Protein AF-A0A3S0S694-F1 (afdb_monomer_lite)

Sequence (65 aa):
MARTQEEIIKDLRDVECRLSPENLHCDGEITRAQANKKRIKLEKQQRALLKELGREPTYKELWGR

Structure (mmCIF, N/CA/C/O backbone):
data_AF-A0A3S0S694-F1
#
_entry.id   AF-A0A3S0S694-F1
#
loop_
_atom_site.group_PDB
_atom_site.id
_atom_site.type_symbol
_atom_site.label_atom_id
_atom_site.label_alt_id
_atom_site.label_comp_id
_atom_site.label_asym_id
_atom_site.label_entity_id
_atom_site.label_seq_id
_atom_site.pdbx_PDB_ins_code
_atom_site.Cartn_x
_atom_site.Cartn_y
_atom_site.Cartn_z
_atom_site.occupancy
_atom_site.B_iso_or_equiv
_atom_site.auth_seq_id
_atom_site.auth_comp_id
_atom_site.auth_asym_id
_atom_site.auth_atom_id
_atom_site.pdbx_PDB_model_num
ATOM 1 N N . MET A 1 1 ? -11.047 15.856 6.741 1.00 50.97 1 MET A N 1
ATOM 2 C CA . MET A 1 1 ? -11.690 14.764 7.500 1.00 50.97 1 MET A CA 1
ATOM 3 C C . MET A 1 1 ? -10.639 13.689 7.708 1.00 50.97 1 MET A C 1
ATOM 5 O O . MET A 1 1 ? -9.909 13.417 6.762 1.00 50.97 1 MET A O 1
ATOM 9 N N . ALA A 1 2 ? -10.467 13.180 8.928 1.00 70.75 2 ALA A N 1
ATOM 10 C CA . ALA A 1 2 ? -9.560 12.057 9.165 1.00 70.75 2 ALA A CA 1
ATOM 11 C C . ALA A 1 2 ? -10.144 10.807 8.486 1.00 70.75 2 ALA A C 1
ATOM 13 O O . ALA A 1 2 ? -11.349 10.583 8.603 1.00 70.75 2 ALA A O 1
ATOM 14 N N . ARG A 1 3 ? -9.326 10.041 7.752 1.00 77.81 3 ARG A N 1
ATOM 15 C CA . ARG A 1 3 ? -9.757 8.754 7.181 1.00 77.81 3 ARG A CA 1
ATOM 16 C C . ARG A 1 3 ? -10.172 7.819 8.312 1.00 77.81 3 ARG A C 1
ATOM 18 O O . ARG A 1 3 ? -9.539 7.817 9.370 1.00 77.81 3 ARG A O 1
ATOM 25 N N . THR A 1 4 ? -11.220 7.032 8.101 1.00 86.75 4 THR A N 1
ATOM 26 C CA . THR A 1 4 ? -11.612 6.014 9.082 1.00 86.75 4 THR A CA 1
ATOM 27 C C . THR A 1 4 ? -10.661 4.820 9.0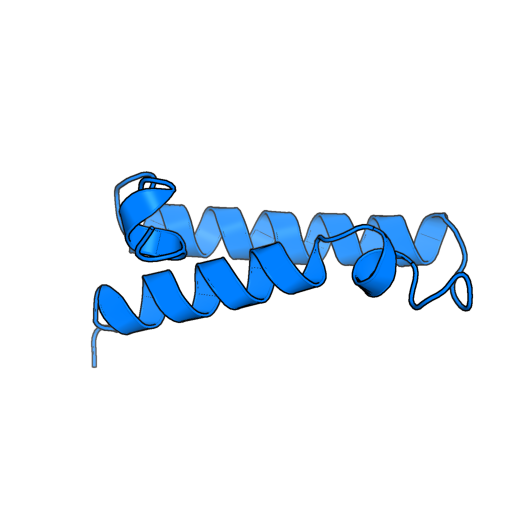09 1.00 86.75 4 THR A C 1
ATOM 29 O O . THR A 1 4 ? -9.991 4.591 8.000 1.00 86.75 4 THR A O 1
ATOM 32 N N . GLN A 1 5 ? -10.591 4.033 10.086 1.00 85.25 5 GLN A N 1
ATOM 33 C CA . GLN A 1 5 ? -9.769 2.818 10.100 1.00 85.25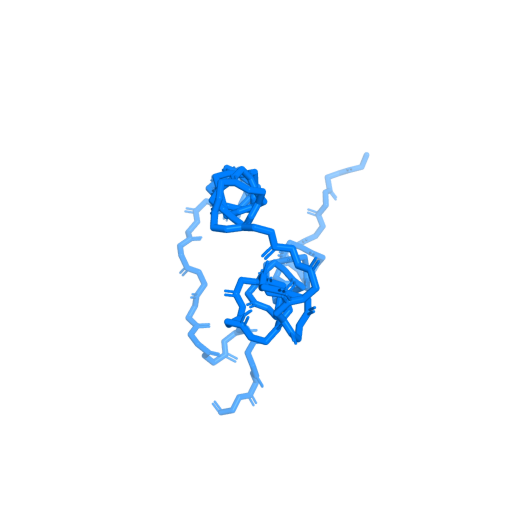 5 GLN A CA 1
ATOM 34 C C . GLN A 1 5 ? -10.172 1.844 8.984 1.00 85.25 5 GLN A C 1
ATOM 36 O O . GLN A 1 5 ? -9.306 1.222 8.379 1.00 85.25 5 GLN A O 1
ATOM 41 N N . GLU A 1 6 ? -11.466 1.754 8.674 1.00 85.69 6 GLU A N 1
ATOM 42 C CA . GLU A 1 6 ? -11.997 0.915 7.595 1.00 85.69 6 GLU A CA 1
ATOM 43 C C . GLU A 1 6 ? -11.471 1.330 6.218 1.00 85.69 6 GLU A C 1
ATOM 45 O O . GLU A 1 6 ? -11.104 0.471 5.418 1.00 85.69 6 GLU A O 1
ATOM 50 N N . GLU A 1 7 ? -11.373 2.636 5.945 1.00 89.00 7 GLU A N 1
ATOM 51 C CA . GLU A 1 7 ? -10.788 3.127 4.695 1.00 89.00 7 GLU A CA 1
ATOM 52 C C . GLU A 1 7 ? -9.305 2.774 4.594 1.00 89.00 7 GLU A C 1
ATOM 54 O O . GLU A 1 7 ? -8.861 2.283 3.560 1.00 89.00 7 GLU A O 1
ATOM 59 N N . ILE A 1 8 ? -8.549 2.938 5.683 1.00 88.94 8 ILE A N 1
ATOM 60 C CA . ILE A 1 8 ? -7.120 2.598 5.710 1.00 88.94 8 ILE A CA 1
ATOM 61 C C . ILE A 1 8 ? -6.912 1.090 5.500 1.00 88.94 8 ILE A C 1
ATOM 63 O O . ILE A 1 8 ? -6.023 0.687 4.751 1.00 88.94 8 ILE A O 1
ATOM 67 N N . ILE A 1 9 ? -7.746 0.250 6.121 1.00 88.50 9 ILE A N 1
ATOM 68 C CA . ILE A 1 9 ? -7.716 -1.209 5.941 1.00 88.50 9 ILE A CA 1
ATOM 69 C C . ILE A 1 9 ? -8.057 -1.584 4.493 1.00 88.50 9 ILE A C 1
ATOM 71 O O . ILE A 1 9 ? -7.396 -2.442 3.906 1.00 88.50 9 ILE A O 1
ATOM 75 N N . LYS A 1 10 ? -9.050 -0.923 3.889 1.00 90.06 10 LYS A N 1
ATOM 76 C CA . LYS A 1 10 ? -9.421 -1.135 2.486 1.00 90.06 10 LYS A CA 1
ATOM 77 C C . LYS A 1 10 ? -8.279 -0.769 1.533 1.00 90.06 10 LYS A C 1
ATOM 79 O O . LYS A 1 10 ? -7.982 -1.549 0.630 1.00 90.06 10 LYS A O 1
ATOM 84 N N . ASP A 1 11 ? -7.618 0.365 1.749 1.00 90.75 11 ASP A N 1
ATOM 85 C CA . ASP A 1 11 ? -6.442 0.782 0.974 1.00 90.75 11 ASP A CA 1
ATOM 86 C C . ASP A 1 11 ? -5.267 -0.191 1.157 1.00 90.75 11 ASP A C 1
ATOM 88 O O . ASP A 1 11 ? -4.607 -0.563 0.187 1.00 90.75 11 ASP A O 1
ATOM 92 N N . LEU A 1 12 ? -5.024 -0.670 2.382 1.00 90.12 12 LEU A N 1
ATOM 93 C CA . LEU A 1 12 ? -3.992 -1.680 2.640 1.00 90.12 12 LEU A CA 1
ATOM 94 C C . LEU A 1 12 ? -4.259 -2.978 1.878 1.00 90.12 12 LEU A C 1
ATOM 96 O O . LEU A 1 12 ? -3.332 -3.552 1.307 1.00 90.12 12 LEU A O 1
ATOM 100 N N . ARG A 1 13 ? -5.522 -3.408 1.817 1.00 90.44 13 ARG A N 1
ATOM 101 C CA . ARG A 1 13 ? -5.929 -4.577 1.035 1.00 90.44 13 ARG A CA 1
ATOM 102 C C . ARG A 1 13 ? -5.698 -4.372 -0.465 1.00 90.44 13 ARG A C 1
ATOM 104 O O . ARG A 1 13 ? -5.222 -5.290 -1.128 1.00 90.44 13 ARG A O 1
ATOM 111 N N . ASP A 1 14 ? -5.989 -3.186 -1.000 1.00 91.31 14 ASP A N 1
ATOM 112 C CA . ASP A 1 14 ? -5.699 -2.853 -2.405 1.00 91.31 14 ASP A CA 1
ATOM 113 C C . ASP A 1 14 ? -4.192 -2.913 -2.696 1.00 91.31 14 ASP A C 1
ATOM 115 O O . ASP A 1 14 ? -3.758 -3.508 -3.686 1.00 91.31 14 ASP A O 1
ATOM 119 N N . VAL A 1 15 ? -3.376 -2.361 -1.795 1.00 91.44 15 VAL A N 1
ATOM 120 C CA . VAL A 1 15 ? -1.914 -2.398 -1.910 1.00 91.44 15 VAL A CA 1
ATOM 121 C C . VAL A 1 15 ? -1.387 -3.835 -1.881 1.00 91.44 15 VAL A C 1
ATOM 123 O O . VAL A 1 15 ? -0.564 -4.177 -2.729 1.00 91.44 15 VAL A O 1
ATOM 126 N N . GLU A 1 16 ? -1.882 -4.691 -0.981 1.00 89.25 16 GLU A N 1
ATOM 127 C CA . GLU A 1 16 ? -1.546 -6.124 -0.949 1.00 89.25 16 GLU A CA 1
ATOM 128 C C . GLU A 1 16 ? -1.933 -6.839 -2.250 1.00 89.25 16 GLU A C 1
ATOM 130 O O . GLU A 1 16 ? -1.102 -7.524 -2.850 1.00 89.25 16 GLU A O 1
ATOM 135 N N . CYS A 1 17 ? -3.153 -6.621 -2.754 1.00 90.69 17 CYS A N 1
ATOM 136 C CA . CYS A 1 17 ? -3.582 -7.160 -4.047 1.00 90.69 17 CYS A CA 1
ATOM 137 C C . CYS A 1 17 ? -2.616 -6.767 -5.172 1.00 90.69 17 CYS A C 1
ATOM 139 O O . CYS A 1 17 ? -2.283 -7.588 -6.026 1.00 90.69 17 CYS A O 1
ATOM 141 N N . ARG A 1 18 ? -2.143 -5.517 -5.181 1.00 89.56 18 ARG A N 1
ATOM 142 C CA . ARG A 1 18 ? -1.243 -4.988 -6.221 1.00 89.56 18 ARG A CA 1
ATOM 143 C C . ARG A 1 18 ? 0.211 -5.418 -6.045 1.00 89.56 18 ARG A C 1
ATOM 145 O O . ARG A 1 18 ? 0.958 -5.385 -7.024 1.00 89.56 18 ARG A O 1
ATOM 152 N N . LEU A 1 19 ? 0.604 -5.798 -4.830 1.00 88.38 19 LEU A N 1
ATOM 153 C CA . LEU A 1 19 ? 1.900 -6.403 -4.521 1.00 88.38 19 LEU A CA 1
ATOM 154 C C . LEU A 1 19 ? 1.970 -7.880 -4.922 1.00 88.38 19 LEU A C 1
ATOM 156 O O . LEU A 1 19 ? 3.081 -8.393 -5.068 1.00 88.38 19 LEU A O 1
ATOM 160 N N . SER A 1 20 ? 0.826 -8.543 -5.141 1.00 87.31 20 SER A N 1
ATOM 161 C CA . SER A 1 20 ? 0.784 -9.910 -5.671 1.00 87.31 20 SER A CA 1
ATOM 162 C C . SER A 1 20 ? 1.628 -10.026 -6.949 1.00 87.31 20 SER A C 1
ATOM 164 O O . SER A 1 20 ? 1.545 -9.136 -7.800 1.0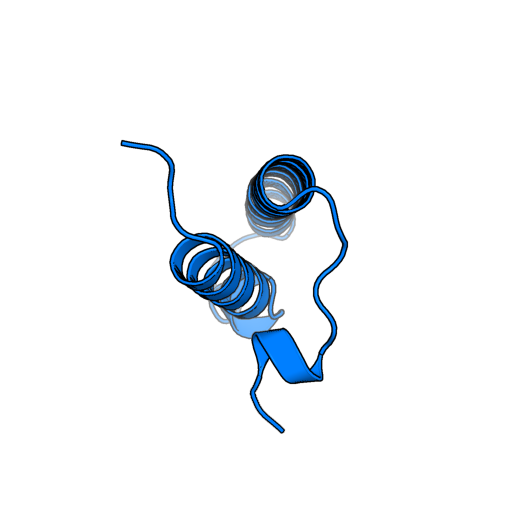0 87.31 20 SER A O 1
ATOM 166 N N . PRO A 1 21 ? 2.435 -11.090 -7.119 1.00 80.75 21 PRO A 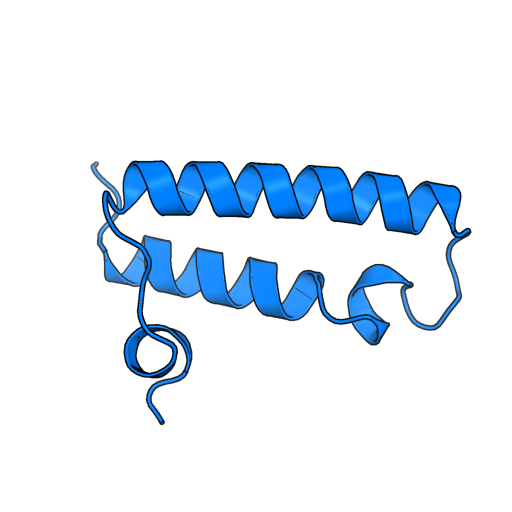N 1
ATOM 167 C CA . PRO A 1 21 ? 3.358 -11.236 -8.244 1.00 80.75 21 PRO A CA 1
ATOM 168 C C . PRO A 1 21 ? 2.697 -11.060 -9.618 1.00 80.75 21 PRO A C 1
ATOM 170 O O . PRO A 1 21 ? 3.290 -10.404 -10.473 1.00 80.75 21 PRO A O 1
ATOM 173 N N . GLU A 1 22 ? 1.469 -11.552 -9.809 1.00 82.19 22 GLU A N 1
ATOM 174 C CA . GLU A 1 22 ? 0.693 -11.396 -11.053 1.00 82.19 22 GLU A CA 1
ATOM 175 C C . GLU A 1 22 ? 0.452 -9.912 -11.383 1.00 82.19 22 GLU A C 1
ATOM 177 O O . GLU A 1 22 ? 0.814 -9.422 -12.454 1.00 82.19 22 GLU A O 1
ATOM 182 N N . ASN A 1 23 ? -0.042 -9.146 -10.407 1.00 85.00 23 ASN A N 1
ATOM 183 C CA . ASN A 1 23 ? -0.297 -7.712 -10.556 1.00 85.00 23 ASN A CA 1
ATOM 184 C C . ASN A 1 23 ? 0.985 -6.876 -10.571 1.00 85.00 23 ASN A C 1
ATOM 186 O O . ASN A 1 23 ? 1.042 -5.808 -11.196 1.00 85.00 23 ASN A O 1
ATOM 190 N N . LEU A 1 24 ? 2.018 -7.327 -9.864 1.00 86.88 24 LEU A N 1
ATOM 191 C CA . LEU A 1 24 ? 3.288 -6.629 -9.767 1.00 86.88 24 LEU A CA 1
ATOM 192 C C . LEU A 1 24 ? 4.045 -6.702 -11.088 1.00 86.88 24 LEU A C 1
ATOM 194 O O . LEU A 1 24 ? 4.604 -5.693 -11.512 1.00 86.88 24 LEU A O 1
ATOM 198 N N . HIS A 1 25 ? 4.030 -7.869 -11.730 1.00 85.25 25 HIS A N 1
ATOM 199 C CA . HIS A 1 25 ? 4.661 -8.106 -13.022 1.00 85.25 25 HIS A CA 1
ATOM 200 C C . HIS A 1 25 ? 3.738 -7.826 -14.213 1.00 85.25 25 HIS A C 1
ATOM 202 O O . HIS A 1 25 ? 4.227 -7.921 -15.337 1.00 85.25 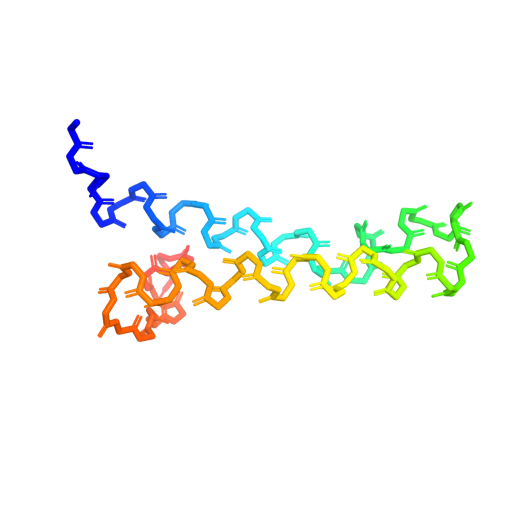25 HIS A O 1
ATOM 208 N N . CYS A 1 26 ? 2.469 -7.449 -13.983 1.00 81.75 26 CYS A N 1
ATOM 209 C CA . CYS A 1 26 ? 1.452 -7.271 -15.031 1.00 81.75 26 CYS A CA 1
ATOM 210 C C . CYS A 1 26 ? 1.494 -8.452 -16.011 1.00 81.75 26 CYS A C 1
ATOM 212 O O . CYS A 1 26 ? 1.845 -8.257 -17.163 1.00 81.75 26 CYS A O 1
ATOM 214 N N . ASP A 1 27 ? 1.313 -9.683 -15.522 1.00 78.31 27 ASP A N 1
ATOM 215 C CA . ASP A 1 27 ? 1.393 -10.903 -16.354 1.00 78.31 27 ASP A CA 1
ATOM 216 C C . ASP A 1 27 ? 2.702 -11.065 -17.165 1.00 78.31 27 ASP A C 1
ATOM 218 O O . ASP A 1 27 ? 2.770 -11.754 -18.179 1.00 78.31 27 ASP A O 1
ATOM 222 N N . GLY A 1 28 ? 3.792 -10.441 -16.705 1.00 79.56 28 GLY A N 1
ATOM 223 C CA . GLY A 1 28 ? 5.090 -10.466 -17.381 1.00 79.56 28 GLY A CA 1
ATOM 224 C C . GLY A 1 28 ? 5.259 -9.403 -18.470 1.00 79.56 28 GLY A C 1
ATOM 225 O O . GLY A 1 28 ? 6.316 -9.352 -19.097 1.00 79.56 28 GLY A O 1
ATOM 226 N N . GLU A 1 29 ? 4.277 -8.519 -18.660 1.00 86.31 29 GLU A N 1
ATOM 227 C CA . GLU A 1 29 ? 4.324 -7.427 -19.638 1.00 86.31 29 GLU A CA 1
ATOM 228 C C . GLU A 1 29 ? 5.380 -6.366 -19.298 1.00 86.31 29 GLU A C 1
ATOM 230 O O . GLU A 1 29 ? 5.823 -5.618 -20.173 1.00 86.31 29 GLU A O 1
ATOM 235 N N . ILE A 1 30 ? 5.809 -6.282 -18.031 1.00 88.81 30 ILE A N 1
ATOM 236 C CA . ILE A 1 30 ? 6.810 -5.306 -17.592 1.00 88.81 30 ILE A CA 1
ATOM 237 C C . ILE A 1 30 ? 8.128 -5.951 -17.165 1.00 88.81 30 ILE A C 1
ATOM 239 O O . ILE A 1 30 ? 8.200 -7.035 -16.584 1.00 88.81 30 ILE A O 1
ATOM 243 N N . THR A 1 31 ? 9.215 -5.216 -17.394 1.00 89.06 31 THR A N 1
ATOM 244 C CA . THR A 1 31 ? 10.561 -5.637 -16.997 1.00 89.06 31 THR A CA 1
ATOM 245 C C . THR A 1 31 ? 10.695 -5.743 -15.476 1.00 89.06 31 THR A C 1
ATOM 247 O O . THR A 1 31 ? 10.041 -5.025 -14.713 1.00 89.06 31 THR A O 1
ATOM 250 N N . ARG A 1 32 ? 11.650 -6.559 -15.008 1.00 88.19 32 ARG A N 1
ATOM 251 C CA . ARG A 1 32 ? 11.990 -6.668 -13.575 1.00 88.19 32 ARG A CA 1
ATOM 252 C C . ARG A 1 32 ? 12.283 -5.309 -12.932 1.00 88.19 32 ARG A C 1
ATOM 254 O O . ARG A 1 32 ? 11.918 -5.089 -11.783 1.00 88.19 32 ARG A O 1
ATOM 261 N N . ALA A 1 33 ? 12.912 -4.386 -13.663 1.00 90.44 33 ALA A N 1
ATOM 262 C CA . ALA A 1 33 ? 13.195 -3.041 -13.166 1.00 90.44 33 ALA A CA 1
ATOM 263 C C . ALA A 1 33 ? 11.913 -2.215 -12.951 1.00 90.44 33 ALA A C 1
ATOM 265 O O . ALA A 1 33 ? 11.799 -1.507 -11.950 1.00 90.44 33 ALA A O 1
ATOM 266 N N . GLN A 1 34 ? 10.936 -2.317 -13.857 1.00 90.88 34 GLN A N 1
ATOM 267 C CA . GLN A 1 34 ? 9.634 -1.657 -13.721 1.00 90.88 34 GLN A CA 1
ATOM 268 C C . GLN A 1 34 ? 8.806 -2.276 -12.590 1.00 90.88 34 GLN A C 1
ATOM 270 O O . GLN A 1 34 ? 8.283 -1.534 -11.757 1.00 90.88 34 GLN A O 1
ATOM 275 N N . ALA A 1 35 ? 8.764 -3.608 -12.502 1.00 91.62 35 ALA A N 1
ATOM 276 C CA . ALA A 1 35 ? 8.133 -4.321 -11.393 1.00 91.62 35 ALA A CA 1
ATOM 277 C C . ALA A 1 35 ? 8.749 -3.909 -10.048 1.00 91.62 35 ALA A C 1
ATOM 279 O O . ALA A 1 35 ? 8.032 -3.583 -9.106 1.00 91.62 35 ALA A O 1
ATOM 280 N N . ASN A 1 36 ? 10.079 -3.798 -9.973 1.00 90.81 36 ASN A N 1
ATOM 281 C CA . ASN A 1 36 ? 10.763 -3.362 -8.758 1.00 90.81 36 ASN A CA 1
ATOM 282 C C . ASN A 1 36 ? 10.431 -1.902 -8.390 1.00 90.81 36 ASN A C 1
ATOM 284 O O . ASN A 1 36 ? 10.158 -1.606 -7.230 1.00 90.81 36 ASN A O 1
ATOM 288 N N . LYS A 1 37 ? 10.363 -0.983 -9.367 1.00 91.94 37 LYS A N 1
ATOM 289 C CA . LYS A 1 37 ? 9.888 0.395 -9.124 1.00 91.94 37 LYS A CA 1
ATOM 290 C C . LYS A 1 37 ? 8.450 0.420 -8.594 1.00 91.94 37 LYS A C 1
ATOM 292 O O . LYS A 1 37 ? 8.153 1.186 -7.677 1.00 91.94 37 LYS A O 1
ATOM 297 N N . LYS A 1 38 ? 7.567 -0.417 -9.151 1.00 91.56 38 LYS A N 1
ATOM 298 C CA . LYS A 1 38 ? 6.170 -0.557 -8.711 1.00 91.56 38 LYS A CA 1
ATOM 299 C C . LYS A 1 38 ? 6.103 -1.093 -7.280 1.00 91.56 38 LYS A C 1
ATOM 301 O O . LYS A 1 38 ? 5.403 -0.508 -6.459 1.00 91.56 38 LYS A O 1
ATOM 306 N N . ARG A 1 39 ? 6.911 -2.110 -6.966 1.00 92.12 39 ARG A N 1
ATOM 307 C CA . ARG A 1 39 ? 7.051 -2.692 -5.626 1.00 92.12 39 ARG A CA 1
ATOM 308 C C . ARG A 1 39 ? 7.451 -1.637 -4.604 1.00 92.12 39 ARG A C 1
ATOM 310 O O . ARG A 1 39 ? 6.707 -1.408 -3.666 1.00 92.12 39 ARG A O 1
ATOM 317 N N . ILE A 1 40 ? 8.543 -0.912 -4.853 1.00 93.50 40 ILE A N 1
ATOM 318 C CA . ILE A 1 40 ? 9.046 0.130 -3.942 1.00 93.50 40 ILE A CA 1
ATOM 319 C C . ILE A 1 40 ? 7.976 1.204 -3.683 1.00 93.50 40 ILE A C 1
ATOM 321 O O . ILE A 1 40 ? 7.822 1.684 -2.559 1.00 93.50 40 ILE A O 1
ATOM 325 N N . LYS A 1 41 ? 7.214 1.589 -4.716 1.00 92.75 41 LYS A N 1
ATOM 326 C CA . LYS A 1 41 ? 6.115 2.553 -4.577 1.00 92.75 41 LYS A CA 1
ATOM 327 C C . LYS A 1 41 ? 4.993 2.008 -3.687 1.00 92.75 41 LYS A C 1
ATOM 329 O O . LYS A 1 41 ? 4.552 2.720 -2.786 1.00 92.75 41 LYS A O 1
ATOM 334 N N . LEU A 1 42 ? 4.567 0.769 -3.923 1.00 92.69 42 LEU A N 1
ATOM 335 C CA . LEU A 1 42 ? 3.516 0.102 -3.154 1.00 92.69 42 LEU A CA 1
ATOM 336 C C . LEU A 1 42 ? 3.946 -0.152 -1.703 1.00 92.69 42 LEU A C 1
ATOM 338 O O . LEU A 1 42 ? 3.193 0.166 -0.793 1.00 92.69 42 LEU A O 1
ATOM 342 N N . GLU A 1 43 ? 5.180 -0.596 -1.461 1.00 92.00 43 GLU A N 1
ATOM 343 C CA . GLU A 1 43 ? 5.747 -0.760 -0.113 1.00 92.00 43 GLU A CA 1
ATOM 344 C C . GLU A 1 43 ? 5.795 0.571 0.652 1.00 92.00 43 GLU A C 1
ATOM 346 O O . GLU A 1 43 ? 5.496 0.635 1.847 1.00 92.00 43 GLU A O 1
ATOM 351 N N . LYS A 1 44 ? 6.129 1.674 -0.032 1.00 93.88 44 LYS A N 1
ATOM 352 C CA . LYS A 1 44 ? 6.092 3.011 0.573 1.00 93.88 44 LYS A CA 1
ATOM 353 C C . LYS A 1 44 ? 4.664 3.422 0.944 1.00 93.88 44 LYS A C 1
ATOM 355 O O . LYS A 1 44 ? 4.474 4.013 2.006 1.00 93.88 44 LYS A O 1
ATOM 360 N N . GLN A 1 45 ? 3.678 3.111 0.098 1.00 92.38 45 GLN A N 1
ATOM 361 C CA . GLN A 1 45 ? 2.262 3.344 0.404 1.00 92.38 45 GLN A CA 1
ATOM 362 C C . GLN A 1 45 ? 1.801 2.484 1.581 1.00 92.38 45 GLN A C 1
ATOM 364 O O . GLN A 1 45 ? 1.207 3.019 2.510 1.00 92.38 45 GLN A O 1
ATOM 369 N N . GLN A 1 46 ? 2.156 1.198 1.600 1.00 91.62 46 GLN A N 1
ATOM 370 C CA . GLN A 1 46 ? 1.850 0.287 2.701 1.00 91.62 46 GLN A CA 1
ATOM 371 C C . GLN A 1 46 ? 2.382 0.835 4.028 1.00 91.62 46 GLN A C 1
ATOM 373 O O . GLN A 1 46 ? 1.627 0.984 4.980 1.00 91.62 46 GLN A O 1
ATOM 378 N N . ARG A 1 47 ? 3.658 1.240 4.083 1.00 90.69 47 ARG A N 1
ATOM 379 C CA . ARG A 1 47 ? 4.247 1.841 5.293 1.00 90.69 47 ARG A CA 1
ATOM 380 C C . ARG A 1 47 ? 3.563 3.137 5.722 1.00 90.69 47 ARG A C 1
ATOM 382 O O . ARG A 1 47 ? 3.441 3.379 6.920 1.00 90.69 47 ARG A O 1
ATOM 389 N N . ALA A 1 48 ? 3.144 3.978 4.777 1.00 91.06 48 ALA A N 1
ATOM 390 C CA . ALA A 1 48 ? 2.412 5.201 5.096 1.00 91.06 48 ALA A CA 1
ATOM 391 C C . ALA A 1 48 ? 1.050 4.878 5.725 1.00 91.06 48 ALA A C 1
ATOM 393 O O . ALA A 1 48 ? 0.738 5.414 6.783 1.00 91.06 48 ALA A O 1
ATOM 394 N N . LEU A 1 49 ? 0.309 3.936 5.138 1.00 89.38 49 LEU A N 1
ATOM 395 C CA . LEU A 1 49 ? -0.981 3.474 5.647 1.00 89.38 49 LEU A CA 1
ATOM 396 C C . LEU A 1 49 ? -0.853 2.808 7.023 1.00 89.38 49 LEU A C 1
ATOM 398 O O . LEU A 1 49 ? -1.655 3.084 7.906 1.00 89.38 49 LEU A O 1
ATOM 402 N N . LEU A 1 50 ? 0.188 2.001 7.249 1.00 89.56 50 LEU A N 1
ATOM 403 C CA . LEU A 1 50 ? 0.489 1.421 8.565 1.00 89.56 50 LEU A CA 1
ATOM 404 C C . LEU A 1 50 ? 0.775 2.503 9.615 1.00 89.56 50 LEU A C 1
ATOM 406 O O . LEU A 1 50 ? 0.307 2.415 10.749 1.00 89.56 50 LEU A O 1
ATOM 410 N N . LYS A 1 51 ? 1.510 3.554 9.234 1.00 89.81 51 LYS A N 1
ATOM 411 C CA . LYS A 1 51 ? 1.784 4.697 10.112 1.00 89.81 51 LYS A CA 1
ATOM 412 C C . LYS A 1 51 ? 0.523 5.516 10.400 1.00 89.81 51 LYS A C 1
ATOM 414 O O . LYS A 1 51 ? 0.363 5.969 11.528 1.00 89.81 51 LYS A O 1
ATOM 419 N N . GLU A 1 52 ? -0.353 5.696 9.410 1.00 88.06 52 GLU A N 1
ATOM 420 C CA . GLU A 1 52 ? -1.665 6.337 9.584 1.00 88.06 52 GLU A CA 1
ATOM 421 C C . GLU A 1 52 ? -2.584 5.506 10.492 1.00 88.06 52 GLU A C 1
ATOM 423 O O . GLU A 1 52 ? -3.260 6.067 11.351 1.00 88.06 52 GLU A O 1
ATOM 428 N N . LEU A 1 53 ? -2.578 4.177 10.347 1.00 86.69 53 LEU A N 1
ATOM 429 C CA . LEU A 1 53 ? -3.364 3.268 11.184 1.00 86.69 53 LEU A CA 1
ATOM 430 C C . LEU A 1 53 ? -2.836 3.196 12.626 1.00 86.69 53 LEU A C 1
ATOM 432 O O . LEU A 1 53 ? -3.588 2.870 13.543 1.00 86.69 53 LEU A O 1
ATOM 436 N N . GLY A 1 54 ? -1.542 3.467 12.824 1.00 86.44 54 GLY A N 1
ATOM 437 C CA . GLY A 1 54 ? -0.863 3.412 14.121 1.00 86.44 54 GLY A CA 1
ATOM 438 C C . GLY A 1 54 ? -0.635 1.994 14.658 1.00 86.44 54 GLY A C 1
ATOM 439 O O . GLY A 1 54 ? -0.147 1.835 15.774 1.00 86.44 54 GLY A O 1
ATOM 440 N N . ARG A 1 55 ? -0.984 0.964 13.880 1.00 83.81 55 ARG A N 1
ATOM 441 C CA . ARG A 1 55 ? -0.813 -0.460 14.196 1.00 83.81 55 ARG A CA 1
ATOM 442 C C . ARG A 1 55 ? -0.700 -1.278 12.914 1.00 83.81 55 ARG A C 1
ATOM 444 O O . ARG A 1 55 ? -1.178 -0.849 11.866 1.00 83.81 55 ARG A O 1
ATOM 451 N N . GLU A 1 56 ? -0.119 -2.467 13.012 1.00 81.62 56 GLU A N 1
ATOM 452 C CA . GLU A 1 56 ? -0.189 -3.464 11.942 1.00 81.62 56 GLU A CA 1
ATOM 453 C C . GLU A 1 56 ? -1.548 -4.178 12.005 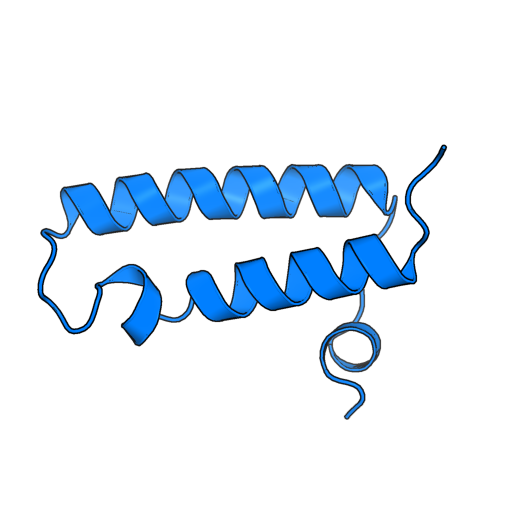1.00 81.62 56 GLU A C 1
ATOM 455 O O . GLU A 1 56 ? -1.867 -4.774 13.038 1.00 81.62 56 GLU A O 1
ATOM 460 N N . PRO A 1 57 ? -2.385 -4.092 10.954 1.00 80.94 57 PRO A N 1
ATOM 461 C CA . PRO A 1 57 ? -3.652 -4.797 10.935 1.00 80.94 57 PRO A CA 1
ATOM 462 C C . PRO A 1 57 ? -3.399 -6.291 10.813 1.00 80.94 57 PRO A C 1
ATOM 464 O O . PRO A 1 57 ? -2.518 -6.749 10.083 1.00 80.94 57 PRO A O 1
ATOM 467 N N . THR A 1 58 ? -4.202 -7.067 11.526 1.00 83.62 58 THR A N 1
ATOM 468 C CA . THR A 1 58 ? -4.127 -8.523 11.424 1.00 83.62 58 THR A CA 1
ATOM 469 C C . THR A 1 58 ? -4.691 -9.014 10.091 1.00 83.62 58 THR A C 1
ATOM 471 O O . THR A 1 58 ? -5.559 -8.380 9.490 1.00 83.62 58 THR A O 1
ATOM 474 N N . TYR A 1 59 ? -4.255 -10.197 9.642 1.00 78.50 59 TYR A N 1
ATOM 475 C CA . TYR A 1 59 ? -4.799 -10.844 8.438 1.00 78.50 59 TYR A CA 1
ATOM 476 C C . TYR A 1 59 ? -6.336 -10.937 8.471 1.00 78.50 59 TYR A C 1
ATOM 478 O O . TYR A 1 59 ? -7.003 -10.727 7.460 1.00 78.50 59 TYR A O 1
ATOM 486 N N . LYS A 1 60 ? -6.901 -11.176 9.661 1.00 82.75 60 LYS A N 1
ATOM 487 C CA . LYS A 1 60 ? -8.345 -11.211 9.901 1.00 82.75 60 LYS A CA 1
ATOM 488 C C . LYS A 1 60 ? -9.025 -9.856 9.687 1.00 82.75 60 LYS A C 1
ATOM 490 O O . LYS A 1 60 ? -10.135 -9.822 9.174 1.00 82.75 60 LYS A O 1
ATOM 495 N N . GLU A 1 61 ? -8.371 -8.747 10.023 1.00 80.12 61 GLU A N 1
ATOM 496 C CA . GLU A 1 61 ? -8.891 -7.399 9.754 1.00 80.12 61 GLU A CA 1
ATOM 497 C C . GLU A 1 61 ? -8.807 -7.035 8.266 1.00 80.12 61 GLU A C 1
ATOM 499 O O . GLU A 1 61 ? -9.717 -6.398 7.745 1.00 80.12 61 GLU A O 1
ATOM 504 N N . LEU A 1 62 ? -7.756 -7.473 7.563 1.00 80.69 62 LEU A N 1
ATOM 505 C CA . LEU A 1 62 ? -7.583 -7.215 6.127 1.00 80.69 62 LEU A CA 1
ATOM 506 C C . LEU A 1 62 ? -8.526 -8.047 5.247 1.00 80.69 62 LEU A C 1
ATOM 508 O O . LEU A 1 62 ? -9.102 -7.535 4.285 1.00 80.69 62 LEU A O 1
ATOM 512 N N . TRP A 1 63 ? -8.680 -9.333 5.561 1.00 80.38 63 TRP A N 1
ATOM 513 C CA . TRP A 1 63 ? -9.364 -10.298 4.695 1.00 80.38 63 TRP A CA 1
ATOM 514 C C . TRP A 1 63 ? -10.675 -10.838 5.271 1.00 80.38 63 TRP A C 1
ATOM 516 O O . TRP A 1 63 ? -11.415 -11.502 4.548 1.00 80.38 63 TRP A O 1
ATOM 526 N N . GLY A 1 64 ? -10.996 -10.532 6.532 1.00 74.44 64 GLY A N 1
ATOM 527 C CA . GLY A 1 64 ? -12.261 -10.912 7.167 1.00 74.44 64 GLY A CA 1
ATOM 528 C C . GLY A 1 64 ? -12.447 -12.418 7.374 1.00 74.44 64 GLY A C 1
ATOM 529 O O . GLY A 1 64 ? -13.584 -12.850 7.550 1.00 74.44 64 GLY A O 1
ATOM 530 N N . ARG A 1 65 ? -11.369 -13.213 7.298 1.00 55.22 65 ARG A N 1
ATOM 531 C CA . ARG A 1 65 ? -11.415 -14.685 7.327 1.00 55.22 65 ARG A CA 1
ATOM 532 C C . ARG A 1 65 ? -11.199 -15.268 8.721 1.00 55.22 65 ARG A C 1
ATOM 534 O O . ARG A 1 65 ? -10.381 -14.713 9.489 1.00 55.22 65 ARG A O 1
#

Radius of gyration: 13.07 Å; chains: 1; bounding box: 26×29×34 Å

pLDDT: mean 85.95, std 7.68, range [50.97, 93.88]

Foldseek 3Di:
DQDDLLVLLALLLVLVVCLPPCNLCVVVPDDPVSSVVSNVVSVVSNVVSCVSNVHDDDPCSNPVD

Secondary structure (DSSP, 8-state):
-PPPHHHHHHHHHHHHHHHSHHHHHGGGTS-HHHHHHHHHHHHHHHHHHHHHHTSPPPHHHHH--